Protein AF-A0A7R9VYC5-F1 (afdb_monomer_lite)

Foldseek 3Di:
DVVVLVVVVVVVVVVPDPPDPDDDPDDDDDDDDDPDPPVVVVVVVVVVVVVVVVVVVVVVVVVVVSVVVVVVVVVVVVVVVLVCCVPPPDPVVCVVVVSDDPDWDWDWDQDDPNHTDIDTHHPPPDDDDDD

pLDDT: mean 74.98, std 22.16, range [32.5, 98.0]

Radius of gyration: 31.95 Å; chains: 1; bounding box: 66×38×83 Å

Organism: NCBI:txid1486919

Sequence (131 aa):
YVDTVVEAMAARSSSSSPAAAEEVEDGSSGEAGGAGGGDAARRSRTRSRSAKRAVVKDLRASFKQVWTKALDLELAEEWKESEDRLCNWSRKRLESEGVALFGLLAARDGSLYRDEVLRMYVPGQGTLLPY

Structure (mmCIF, N/CA/C/O backbone):
data_AF-A0A7R9VYC5-F1
#
_entry.id   AF-A0A7R9VYC5-F1
#
loop_
_atom_site.group_PDB
_atom_site.id
_atom_site.type_symbol
_atom_site.label_atom_id
_atom_site.label_alt_id
_atom_site.label_comp_id
_atom_site.label_asym_id
_atom_site.label_entity_id
_atom_site.label_seq_id
_atom_site.pdbx_PDB_ins_code
_atom_site.Cartn_x
_atom_site.Cartn_y
_atom_site.Cartn_z
_atom_site.occupancy
_atom_site.B_iso_or_equiv
_atom_site.auth_seq_id
_atom_site.auth_comp_id
_atom_site.auth_asym_id
_atom_site.auth_atom_id
_atom_site.pdbx_PDB_model_num
ATOM 1 N N . TYR A 1 1 ? 7.360 16.082 -11.122 1.00 49.09 1 TYR A N 1
ATOM 2 C CA . TYR A 1 1 ? 7.572 14.620 -11.040 1.00 49.09 1 TYR A CA 1
ATOM 3 C C . TYR A 1 1 ? 7.412 13.957 -12.405 1.00 49.09 1 TYR A C 1
ATOM 5 O O . TYR A 1 1 ? 8.347 13.323 -12.878 1.00 49.09 1 TYR A O 1
ATOM 13 N N . VAL A 1 2 ? 6.290 14.177 -13.103 1.00 54.03 2 VAL A N 1
ATOM 14 C CA . VAL A 1 2 ? 6.152 13.773 -14.517 1.00 54.03 2 VAL A CA 1
ATOM 15 C C . VAL A 1 2 ? 7.231 14.437 -15.385 1.00 54.03 2 VAL A C 1
ATOM 17 O O . VAL A 1 2 ? 7.894 13.751 -16.155 1.00 54.03 2 VAL A O 1
ATOM 20 N N . ASP A 1 3 ? 7.513 15.724 -15.159 1.00 51.88 3 ASP A N 1
ATOM 21 C CA . ASP A 1 3 ? 8.524 16.473 -15.924 1.00 51.88 3 ASP A CA 1
ATOM 22 C C . ASP A 1 3 ? 9.944 15.907 -15.793 1.00 51.88 3 ASP A C 1
ATOM 24 O O . ASP A 1 3 ? 10.653 15.812 -16.786 1.00 51.88 3 ASP A O 1
ATOM 28 N N . THR A 1 4 ? 10.339 15.425 -14.609 1.00 64.81 4 THR A N 1
ATOM 29 C CA . THR A 1 4 ? 11.673 14.841 -14.379 1.00 64.81 4 THR A CA 1
ATOM 30 C C . THR A 1 4 ? 11.831 13.472 -15.040 1.00 64.81 4 THR A C 1
ATOM 32 O O . THR A 1 4 ? 12.910 13.116 -15.513 1.00 64.81 4 THR A O 1
ATOM 35 N N . VAL A 1 5 ? 10.749 12.691 -15.109 1.00 58.06 5 VAL A N 1
ATOM 36 C CA . VAL A 1 5 ? 10.740 11.399 -15.812 1.00 58.06 5 VAL A CA 1
ATOM 37 C C . VAL A 1 5 ? 10.733 11.619 -17.327 1.00 58.06 5 VAL A C 1
ATOM 39 O O . VAL A 1 5 ? 11.448 10.922 -18.047 1.00 58.06 5 VAL A O 1
ATOM 42 N N . VAL A 1 6 ? 9.995 12.622 -17.809 1.00 64.00 6 VAL A N 1
ATOM 43 C CA . VAL A 1 6 ? 9.969 13.029 -19.221 1.00 64.00 6 VAL A CA 1
ATOM 44 C C . VAL A 1 6 ? 11.320 13.610 -19.659 1.00 64.00 6 VAL A C 1
ATOM 46 O O . VAL A 1 6 ? 11.808 13.246 -20.728 1.00 64.00 6 VAL A O 1
ATOM 49 N N . GLU A 1 7 ? 11.994 14.409 -18.827 1.00 62.16 7 GLU A N 1
ATOM 50 C CA . GLU A 1 7 ? 13.369 14.876 -19.074 1.00 62.16 7 GLU A CA 1
ATOM 51 C C . GLU A 1 7 ? 14.365 13.714 -19.150 1.00 62.16 7 GLU A C 1
ATOM 53 O O . GLU A 1 7 ? 15.171 13.643 -20.081 1.00 62.16 7 GLU A O 1
ATOM 58 N N . ALA A 1 8 ? 14.281 12.748 -18.231 1.00 62.06 8 ALA A N 1
ATOM 59 C CA . ALA A 1 8 ? 15.127 11.555 -18.268 1.00 62.06 8 ALA A CA 1
ATOM 60 C C . ALA A 1 8 ? 14.858 10.679 -19.512 1.00 62.06 8 ALA A C 1
ATOM 62 O O . ALA A 1 8 ? 15.776 10.044 -20.043 1.00 62.06 8 ALA A O 1
ATOM 63 N N . MET A 1 9 ? 13.618 10.659 -20.017 1.00 59.25 9 MET A N 1
ATOM 64 C CA . MET A 1 9 ? 13.260 10.011 -21.286 1.00 59.25 9 MET A CA 1
ATOM 65 C C . MET A 1 9 ? 13.797 10.762 -22.508 1.00 59.25 9 MET A C 1
ATOM 67 O O . MET A 1 9 ? 14.295 10.126 -23.443 1.00 59.25 9 MET A O 1
ATOM 71 N N . ALA A 1 10 ? 13.731 12.095 -22.500 1.00 60.53 10 ALA A N 1
ATOM 72 C CA . ALA A 1 10 ? 14.263 12.939 -23.563 1.00 60.53 10 ALA A CA 1
ATOM 73 C C . ALA A 1 10 ? 15.794 12.811 -23.661 1.00 60.53 10 ALA A C 1
ATOM 75 O O . ALA A 1 10 ? 16.324 12.635 -24.758 1.00 60.53 10 ALA A O 1
ATOM 76 N N . ALA A 1 11 ? 16.493 12.770 -22.521 1.00 60.72 11 ALA A N 1
ATOM 77 C CA . ALA A 1 11 ? 17.945 12.589 -22.446 1.00 60.72 11 ALA A CA 1
ATOM 78 C C . ALA A 1 11 ? 18.427 11.193 -22.909 1.00 60.72 11 ALA A C 1
ATOM 80 O O . ALA A 1 11 ? 19.514 11.049 -23.477 1.00 60.72 11 ALA A O 1
ATOM 81 N N . ARG A 1 12 ? 17.625 10.136 -22.709 1.00 59.16 12 ARG A N 1
ATOM 82 C CA . ARG A 1 12 ? 17.934 8.784 -23.230 1.00 59.16 12 ARG A CA 1
ATOM 83 C C . ARG A 1 12 ? 17.575 8.612 -24.707 1.00 59.16 12 ARG A C 1
ATOM 85 O O . ARG A 1 12 ? 18.223 7.829 -25.395 1.00 59.16 12 ARG A O 1
ATOM 92 N N . SER A 1 13 ? 16.583 9.347 -25.211 1.00 55.84 13 SER A N 1
ATOM 93 C CA . SER A 1 13 ? 16.274 9.364 -26.648 1.00 55.84 13 SER A CA 1
ATOM 94 C C . SER A 1 13 ? 17.317 10.144 -27.451 1.00 55.84 13 SER A C 1
ATOM 96 O O . SER A 1 13 ? 17.705 9.689 -28.523 1.00 55.84 13 SER A O 1
ATOM 98 N N . SER A 1 14 ? 17.838 11.259 -26.924 1.00 54.03 14 SER A N 1
ATOM 99 C CA . SER A 1 14 ? 18.874 12.064 -27.594 1.00 54.03 14 SER A CA 1
ATOM 100 C C . SER A 1 14 ? 20.239 11.369 -27.677 1.00 54.03 14 SER A C 1
ATOM 102 O O . SER A 1 14 ? 20.988 11.605 -28.620 1.00 54.03 14 SER A O 1
ATOM 104 N N . SER A 1 15 ? 20.541 10.459 -26.747 1.00 50.53 15 SER A N 1
ATOM 105 C CA . SER A 1 15 ? 21.763 9.635 -26.752 1.00 50.53 15 SER A CA 1
ATOM 106 C C . SER A 1 15 ? 21.662 8.362 -27.605 1.00 50.53 15 SER A C 1
ATOM 108 O O . SER A 1 15 ? 22.663 7.672 -27.780 1.00 50.53 15 SER A O 1
ATOM 110 N N . SER A 1 16 ? 20.488 8.058 -28.176 1.00 52.06 16 SER A N 1
ATOM 111 C CA . SER A 1 16 ? 20.284 6.918 -29.090 1.00 52.06 16 SER A CA 1
ATOM 112 C C . SER A 1 16 ? 19.843 7.336 -30.497 1.00 52.06 16 SER A C 1
ATOM 114 O O . SER A 1 16 ? 19.157 6.591 -31.196 1.00 52.06 16 SER A O 1
ATOM 116 N N . SER A 1 17 ? 20.243 8.530 -30.939 1.00 41.25 17 SER A N 1
ATOM 117 C CA . SER A 1 17 ? 20.029 8.952 -32.323 1.00 41.25 17 SER A CA 1
ATOM 118 C C . SER A 1 17 ? 21.039 8.243 -33.247 1.00 41.25 17 SER A C 1
ATOM 120 O O . SER A 1 17 ? 22.243 8.424 -33.063 1.00 41.25 17 SER A O 1
ATOM 122 N N . PRO A 1 18 ? 20.614 7.442 -34.246 1.00 41.69 18 PRO A N 1
ATOM 123 C CA . PRO A 1 18 ? 21.507 6.768 -35.190 1.00 41.69 18 PRO A CA 1
ATOM 124 C C . PRO A 1 18 ? 21.934 7.735 -36.309 1.00 41.69 18 PRO A C 1
ATOM 126 O O . PRO A 1 18 ? 21.763 7.449 -37.492 1.00 41.69 18 PRO A O 1
ATOM 129 N N . ALA A 1 19 ? 22.440 8.910 -35.940 1.00 40.47 19 ALA A N 1
ATOM 130 C CA . ALA A 1 19 ? 22.838 9.971 -36.860 1.00 40.47 19 ALA A CA 1
ATOM 131 C C . ALA A 1 19 ? 24.360 10.160 -36.830 1.00 40.47 19 ALA A C 1
ATOM 133 O O . ALA A 1 19 ? 24.855 11.158 -36.326 1.00 40.47 19 ALA A O 1
ATOM 134 N N . ALA A 1 20 ? 25.080 9.155 -37.330 1.00 39.12 20 ALA A N 1
ATOM 135 C CA . ALA A 1 20 ? 26.451 9.255 -37.842 1.00 39.12 20 ALA A CA 1
ATOM 136 C C . ALA A 1 20 ? 26.822 7.925 -38.523 1.00 39.12 20 ALA A C 1
ATOM 138 O O . ALA A 1 20 ? 27.731 7.216 -38.103 1.00 39.12 20 ALA A O 1
ATOM 139 N N . ALA A 1 21 ? 26.060 7.531 -39.544 1.00 41.12 21 ALA A N 1
ATOM 140 C CA . ALA A 1 21 ? 26.621 6.661 -40.567 1.00 41.12 21 ALA A CA 1
ATOM 141 C C . ALA A 1 21 ? 27.342 7.598 -41.537 1.00 41.12 21 ALA A C 1
ATOM 143 O O . ALA A 1 21 ? 26.710 8.143 -42.438 1.00 41.12 21 ALA A O 1
ATOM 144 N N . GLU A 1 22 ? 28.621 7.875 -41.273 1.00 37.62 22 GLU A N 1
ATOM 145 C CA . GLU A 1 22 ? 29.480 8.452 -42.303 1.00 37.62 22 GLU A CA 1
ATOM 146 C C . GLU A 1 22 ? 29.477 7.516 -43.513 1.00 37.62 22 GLU A C 1
ATOM 148 O O . GLU A 1 22 ? 29.630 6.296 -43.388 1.00 37.62 22 GLU A O 1
ATOM 153 N N . GLU A 1 23 ? 29.236 8.107 -44.677 1.00 41.94 23 GLU A N 1
ATOM 154 C CA . GLU A 1 23 ? 29.329 7.451 -45.967 1.00 41.94 23 GLU A CA 1
ATOM 155 C C . GLU A 1 23 ? 30.785 7.042 -46.200 1.00 41.94 23 GLU A C 1
ATOM 157 O O . GLU A 1 23 ? 31.665 7.877 -46.395 1.00 41.94 23 GLU A O 1
ATOM 162 N N . VAL A 1 24 ? 31.048 5.738 -46.162 1.00 39.47 24 VAL A N 1
ATOM 163 C CA . VAL A 1 24 ? 32.299 5.182 -46.674 1.00 39.47 24 VAL A CA 1
ATOM 164 C C . VAL A 1 24 ? 32.134 5.071 -48.186 1.00 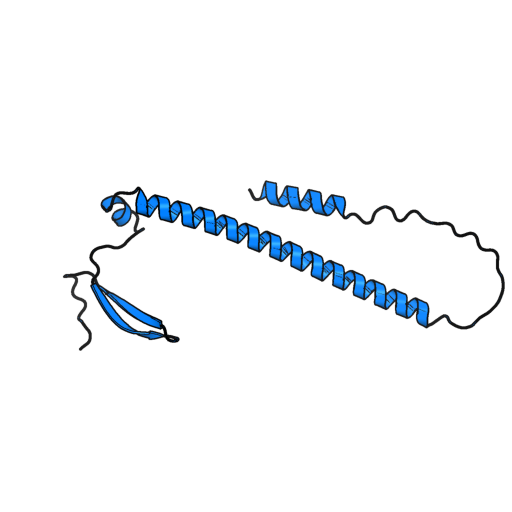39.47 24 VAL A C 1
ATOM 166 O O . VAL A 1 24 ? 31.496 4.137 -48.676 1.00 39.47 24 VAL A O 1
ATOM 169 N N . GLU A 1 25 ? 32.674 6.043 -48.923 1.00 41.41 25 GLU A N 1
ATOM 170 C CA . GLU A 1 25 ? 32.928 5.889 -50.355 1.00 41.41 25 GLU A CA 1
ATOM 171 C C . GLU A 1 25 ? 33.997 4.805 -50.549 1.00 41.41 25 GLU A C 1
ATOM 173 O O . GLU A 1 25 ? 35.190 5.037 -50.357 1.00 41.41 25 GLU A O 1
ATOM 178 N N . ASP A 1 26 ? 33.563 3.596 -50.907 1.00 35.62 26 ASP A N 1
ATOM 179 C CA . ASP A 1 26 ? 34.454 2.521 -51.338 1.00 35.62 26 ASP A CA 1
ATOM 180 C C . ASP A 1 26 ? 34.597 2.581 -52.863 1.00 35.62 26 ASP A C 1
ATOM 182 O O . ASP A 1 26 ? 33.748 2.111 -53.627 1.00 35.62 26 ASP A O 1
ATOM 186 N N . GLY A 1 27 ? 35.666 3.238 -53.310 1.00 43.88 27 GLY A N 1
ATOM 187 C CA . GLY A 1 27 ? 36.099 3.206 -54.697 1.00 43.88 27 GLY A CA 1
ATOM 188 C C . GLY A 1 27 ? 36.628 1.818 -55.045 1.00 43.88 27 GLY A C 1
ATOM 189 O O . GLY A 1 27 ? 37.729 1.453 -54.643 1.00 43.88 27 GLY A O 1
ATOM 190 N N . SER A 1 28 ? 35.878 1.061 -55.846 1.00 34.91 28 SER A N 1
ATOM 191 C CA . SER A 1 28 ? 36.354 -0.203 -56.406 1.00 34.91 28 SER A CA 1
ATOM 192 C C . SER A 1 28 ? 36.098 -0.267 -57.910 1.00 34.91 28 SER A C 1
ATOM 194 O O . SER A 1 28 ? 34.986 -0.502 -58.384 1.00 34.91 28 SER A O 1
ATOM 196 N N . SER A 1 29 ? 37.169 -0.042 -58.668 1.00 40.88 29 SER A N 1
ATOM 197 C CA . SER A 1 29 ? 37.334 -0.533 -60.029 1.00 40.88 29 SER A CA 1
ATOM 198 C C . SER A 1 29 ? 37.564 -2.048 -59.980 1.00 40.88 29 SER A C 1
ATOM 200 O O . SER A 1 29 ? 38.537 -2.523 -59.399 1.00 40.88 29 SER A O 1
ATOM 202 N N . GLY A 1 30 ? 36.673 -2.822 -60.599 1.00 32.50 30 GLY A N 1
ATOM 203 C CA . GLY A 1 30 ? 36.808 -4.276 -60.654 1.00 32.50 30 GLY A CA 1
ATOM 204 C C . GLY A 1 30 ? 35.689 -4.931 -61.451 1.00 32.50 30 GLY A C 1
ATOM 205 O O . GLY A 1 30 ? 34.588 -5.142 -60.953 1.00 32.50 30 GLY A O 1
ATOM 206 N N . GLU A 1 31 ? 35.982 -5.220 -62.712 1.00 35.66 31 GLU A N 1
ATOM 207 C CA . GLU A 1 31 ? 35.114 -5.905 -63.664 1.00 35.66 31 GLU A CA 1
ATOM 208 C C . GLU A 1 31 ? 34.941 -7.405 -63.339 1.00 35.66 31 GLU A C 1
ATOM 210 O O . GLU A 1 31 ? 35.835 -8.047 -62.792 1.00 35.66 31 GLU A O 1
ATOM 215 N N . ALA A 1 32 ? 33.815 -7.949 -63.817 1.00 36.06 32 ALA A N 1
ATOM 216 C CA . ALA A 1 32 ? 33.503 -9.359 -64.093 1.00 36.06 32 ALA A CA 1
ATOM 217 C C . ALA A 1 32 ? 33.054 -10.305 -62.947 1.00 36.06 32 ALA A C 1
ATOM 219 O O . ALA A 1 32 ? 33.840 -10.927 -62.245 1.00 36.06 32 ALA A O 1
ATOM 220 N N . GLY A 1 33 ? 31.740 -10.577 -62.954 1.00 39.50 33 GLY A N 1
ATOM 221 C CA . GLY A 1 33 ? 31.230 -11.935 -63.204 1.00 39.50 33 GLY A CA 1
ATOM 222 C C . GLY A 1 33 ? 31.032 -12.870 -62.006 1.00 39.50 33 GLY A C 1
ATOM 223 O O . GLY A 1 33 ? 31.957 -13.533 -61.556 1.00 39.50 33 GLY A O 1
ATOM 224 N N . GLY A 1 34 ? 29.776 -13.064 -61.587 1.00 33.62 34 GLY A N 1
ATOM 225 C CA . GLY A 1 34 ? 29.415 -14.186 -60.714 1.00 33.62 34 GLY A CA 1
ATOM 226 C C . GLY A 1 34 ? 27.978 -14.128 -60.204 1.00 33.62 34 GLY A C 1
ATOM 227 O O . GLY A 1 34 ? 27.657 -13.376 -59.289 1.00 33.62 34 GLY A O 1
ATOM 228 N N . ALA A 1 35 ? 27.098 -14.929 -60.800 1.00 48.09 35 ALA A N 1
ATOM 229 C CA . ALA A 1 35 ? 25.696 -15.062 -60.425 1.00 48.09 35 ALA A CA 1
ATOM 230 C C . ALA A 1 35 ? 25.519 -15.461 -58.942 1.00 48.09 35 ALA A C 1
ATOM 232 O O . ALA A 1 35 ? 25.882 -16.560 -58.535 1.00 48.09 35 ALA A O 1
ATOM 233 N N . GLY A 1 36 ? 24.913 -14.575 -58.143 1.00 45.19 36 GLY A N 1
ATOM 234 C CA . GLY A 1 36 ? 24.615 -14.827 -56.725 1.00 45.19 36 GLY A CA 1
ATOM 235 C C . GLY A 1 36 ? 23.741 -13.758 -56.053 1.00 45.19 36 GLY A C 1
ATOM 236 O O . GLY A 1 36 ? 23.859 -13.520 -54.857 1.00 45.19 36 GLY A O 1
ATOM 237 N N . GLY A 1 37 ? 22.872 -13.064 -56.800 1.00 45.78 37 GLY A N 1
ATOM 238 C CA . GLY A 1 37 ? 22.182 -11.846 -56.328 1.00 45.78 37 GLY A CA 1
ATOM 239 C C . GLY A 1 37 ? 20.965 -12.039 -55.405 1.00 45.78 37 GLY A C 1
ATOM 240 O O . GLY A 1 37 ? 20.390 -11.059 -54.934 1.00 45.78 37 GLY A O 1
ATOM 241 N N . GLY A 1 38 ? 20.533 -13.274 -55.132 1.00 50.28 38 GLY A N 1
ATOM 242 C CA . GLY A 1 38 ? 19.284 -13.535 -54.397 1.00 50.28 38 GLY A CA 1
ATOM 243 C C . GLY A 1 38 ? 19.408 -13.553 -52.868 1.00 50.28 38 GLY A C 1
ATOM 244 O O . GLY A 1 38 ? 18.446 -13.225 -52.165 1.00 50.28 38 GLY A O 1
ATOM 245 N N . ASP A 1 39 ? 20.575 -13.925 -52.335 1.00 53.19 39 ASP A N 1
ATOM 246 C CA . ASP A 1 39 ? 20.719 -14.256 -50.910 1.00 53.19 39 ASP A CA 1
ATOM 247 C C . ASP A 1 39 ? 21.136 -13.042 -50.057 1.00 53.19 39 ASP A C 1
ATOM 249 O O . ASP A 1 39 ?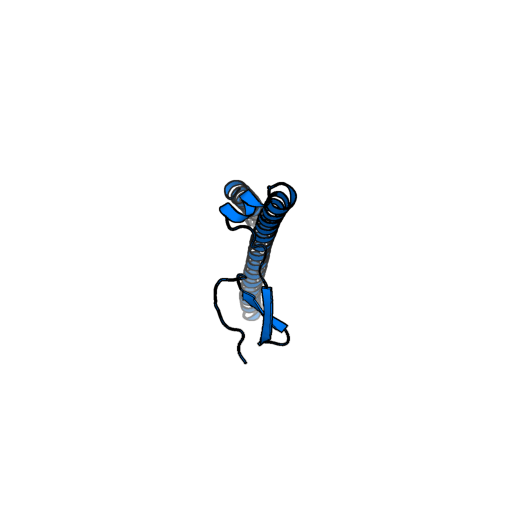 20.633 -12.848 -48.952 1.00 53.19 39 ASP A O 1
ATOM 253 N N . ALA A 1 40 ? 21.948 -12.126 -50.595 1.00 56.06 40 ALA A N 1
ATOM 254 C CA . ALA A 1 40 ? 22.347 -10.898 -49.897 1.00 56.06 40 ALA A CA 1
ATOM 255 C C . ALA A 1 40 ? 21.156 -9.949 -49.640 1.00 56.06 40 ALA A C 1
ATOM 257 O O . ALA A 1 40 ? 20.972 -9.450 -48.526 1.00 56.06 40 ALA A O 1
ATOM 258 N N . ALA A 1 41 ? 20.274 -9.772 -50.632 1.00 56.53 41 ALA A N 1
ATOM 259 C CA . ALA A 1 41 ? 19.073 -8.945 -50.504 1.00 56.53 41 ALA A CA 1
ATOM 260 C C . ALA A 1 41 ? 18.014 -9.568 -49.567 1.00 56.53 41 ALA A C 1
ATOM 262 O O . ALA A 1 41 ? 17.330 -8.843 -48.833 1.00 56.53 41 ALA A O 1
ATOM 263 N N . ARG A 1 42 ? 17.891 -10.907 -49.540 1.00 55.41 42 ARG A N 1
ATOM 264 C CA . ARG A 1 42 ? 17.038 -11.636 -48.578 1.00 55.41 42 ARG A CA 1
ATOM 265 C C . ARG A 1 42 ? 17.602 -11.585 -47.156 1.00 55.41 42 ARG A C 1
ATOM 267 O O . ARG A 1 42 ? 16.841 -11.331 -46.219 1.00 55.41 42 ARG A O 1
ATOM 274 N N . ARG A 1 43 ? 18.916 -11.745 -46.974 1.00 57.28 43 ARG A N 1
ATOM 275 C CA . ARG A 1 43 ? 19.593 -11.610 -45.670 1.00 57.28 43 ARG A CA 1
ATOM 276 C C . ARG A 1 43 ? 19.503 -10.182 -45.128 1.00 57.28 43 ARG A C 1
ATOM 278 O O . ARG A 1 43 ? 19.211 -10.018 -43.947 1.00 57.28 43 ARG A O 1
ATOM 285 N N . SER A 1 44 ? 19.639 -9.163 -45.978 1.00 58.91 44 SER A N 1
ATOM 286 C CA . SER A 1 44 ? 19.488 -7.745 -45.608 1.00 58.91 44 SER A CA 1
ATOM 287 C C . SER A 1 44 ? 18.052 -7.390 -45.171 1.00 58.91 44 SER A C 1
ATOM 289 O O . SER A 1 44 ? 17.838 -6.807 -44.101 1.00 58.91 44 SER A O 1
ATOM 291 N N . ARG A 1 45 ? 17.024 -7.850 -45.905 1.00 60.03 45 ARG A N 1
ATOM 292 C CA . ARG A 1 45 ? 15.608 -7.693 -45.500 1.00 60.03 45 ARG A CA 1
ATOM 293 C C . ARG A 1 45 ? 15.245 -8.456 -44.223 1.00 60.03 45 ARG A C 1
ATOM 295 O O . ARG A 1 45 ? 14.390 -8.009 -43.460 1.00 60.03 45 ARG A O 1
ATOM 302 N N . THR A 1 46 ? 15.880 -9.597 -43.970 1.00 61.09 46 THR A N 1
ATOM 303 C CA . THR A 1 46 ? 15.634 -10.390 -42.756 1.00 61.09 46 THR A CA 1
ATOM 304 C C . THR A 1 46 ? 16.343 -9.778 -41.545 1.00 61.09 46 THR A C 1
ATOM 306 O O . THR A 1 46 ? 15.722 -9.622 -40.498 1.00 61.09 46 THR A O 1
ATOM 309 N N . ARG A 1 47 ? 17.594 -9.320 -41.696 1.00 60.88 47 ARG A N 1
ATOM 310 C CA . ARG A 1 47 ? 18.360 -8.633 -40.640 1.00 60.88 47 ARG A CA 1
ATOM 311 C C . ARG A 1 47 ? 17.725 -7.308 -40.217 1.00 60.88 47 ARG A C 1
ATOM 313 O O . ARG A 1 47 ? 17.604 -7.062 -39.023 1.00 60.88 47 ARG A O 1
ATOM 320 N N . SER A 1 48 ? 17.230 -6.506 -41.159 1.00 64.94 48 SER A N 1
ATOM 321 C CA . SER A 1 48 ? 16.518 -5.251 -40.851 1.00 64.94 48 SER A CA 1
ATOM 322 C C . SER A 1 48 ? 15.184 -5.474 -40.123 1.00 64.94 48 SER A C 1
ATOM 324 O O . SER A 1 48 ? 14.837 -4.714 -39.221 1.00 64.94 48 SER A O 1
ATOM 326 N N . ARG A 1 49 ? 14.441 -6.543 -40.443 1.00 66.88 49 ARG A N 1
ATOM 327 C CA . ARG A 1 49 ? 13.231 -6.934 -39.694 1.00 66.88 49 ARG A CA 1
ATOM 328 C C . ARG A 1 49 ? 13.557 -7.434 -38.286 1.00 66.88 49 ARG A C 1
ATOM 330 O O . ARG A 1 49 ? 12.834 -7.103 -37.348 1.00 66.88 49 ARG A O 1
ATOM 337 N N . SER A 1 50 ? 14.636 -8.196 -38.127 1.00 71.44 50 SER A N 1
ATOM 338 C CA . SER A 1 50 ? 15.117 -8.658 -36.820 1.00 71.44 50 SER A CA 1
ATOM 339 C C . SER A 1 50 ? 15.607 -7.502 -35.945 1.00 71.44 50 SER A C 1
ATOM 341 O O . SER A 1 50 ? 15.248 -7.453 -34.773 1.00 71.44 50 SER A O 1
ATOM 343 N N . ALA A 1 51 ? 16.328 -6.535 -36.521 1.00 75.69 51 ALA A N 1
ATOM 344 C CA . ALA A 1 51 ? 16.763 -5.322 -35.831 1.00 75.69 51 ALA A CA 1
ATOM 345 C C . ALA A 1 51 ? 15.567 -4.478 -35.359 1.00 75.69 51 ALA A C 1
ATOM 347 O O . ALA A 1 51 ? 15.495 -4.117 -34.190 1.00 75.69 51 ALA A O 1
ATOM 348 N N . LYS A 1 52 ? 14.556 -4.260 -36.214 1.00 80.00 52 LYS A N 1
ATOM 349 C CA . LYS A 1 52 ? 13.312 -3.571 -35.817 1.00 80.00 52 LYS A CA 1
ATOM 350 C C . LYS A 1 52 ? 12.583 -4.291 -34.678 1.00 80.00 52 LYS A C 1
ATOM 352 O O . LYS A 1 52 ? 12.083 -3.648 -33.763 1.00 80.00 52 LYS A O 1
ATOM 357 N N . ARG A 1 53 ? 12.536 -5.628 -34.703 1.00 85.50 53 ARG A N 1
ATOM 358 C CA . ARG A 1 53 ? 11.946 -6.427 -33.614 1.00 85.50 53 ARG A CA 1
ATOM 359 C C . ARG A 1 53 ? 12.747 -6.339 -32.315 1.00 85.50 53 ARG A C 1
ATOM 361 O O . ARG A 1 53 ? 12.127 -6.354 -31.258 1.00 85.50 53 ARG A O 1
ATOM 368 N N . ALA A 1 54 ? 14.076 -6.265 -32.386 1.00 87.38 54 ALA A N 1
ATOM 369 C CA . ALA A 1 54 ? 14.928 -6.062 -31.217 1.00 87.38 54 ALA A CA 1
ATOM 370 C C . ALA A 1 54 ? 14.655 -4.690 -30.584 1.00 87.38 54 ALA A C 1
ATOM 372 O O . ALA A 1 54 ? 14.252 -4.638 -29.430 1.00 87.38 54 ALA A O 1
ATOM 373 N N . VAL A 1 55 ? 14.674 -3.617 -31.381 1.00 90.06 55 VAL A N 1
ATOM 374 C CA . VAL A 1 55 ? 14.370 -2.254 -30.907 1.00 90.06 55 VAL A CA 1
ATOM 375 C C . VAL A 1 55 ? 12.977 -2.160 -30.274 1.00 90.06 55 VAL A C 1
ATOM 377 O O . VAL A 1 55 ? 12.821 -1.567 -29.213 1.00 90.06 55 VAL A O 1
ATOM 380 N N . VAL A 1 56 ? 11.953 -2.785 -30.868 1.00 90.31 56 VAL A N 1
ATOM 381 C CA . VAL A 1 56 ? 10.595 -2.800 -30.285 1.00 90.31 56 VAL A CA 1
ATOM 382 C C . VAL A 1 56 ? 10.549 -3.565 -28.957 1.00 90.31 56 VAL A C 1
ATO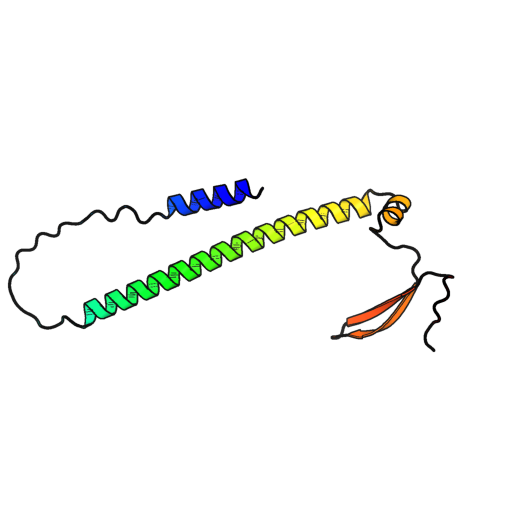M 384 O O . VAL A 1 56 ? 9.831 -3.159 -28.043 1.00 90.31 56 VAL A O 1
ATOM 387 N N . LYS A 1 57 ? 11.298 -4.667 -28.824 1.00 93.25 57 LYS A N 1
ATOM 388 C CA . LYS A 1 57 ? 11.404 -5.396 -27.551 1.00 93.25 57 LYS A CA 1
ATOM 389 C C . LYS A 1 57 ? 12.104 -4.553 -26.491 1.00 93.25 57 LYS A C 1
ATOM 391 O O . LYS A 1 57 ? 11.607 -4.497 -25.369 1.00 93.25 57 LYS A O 1
ATOM 396 N N . ASP A 1 58 ? 13.184 -3.879 -26.860 1.00 93.94 58 ASP A N 1
ATOM 397 C CA . ASP A 1 58 ? 13.962 -3.039 -25.953 1.00 93.94 58 ASP A CA 1
ATOM 398 C C . ASP A 1 58 ? 13.146 -1.827 -25.494 1.00 93.94 58 ASP A C 1
ATOM 400 O O . ASP A 1 58 ? 13.099 -1.528 -24.302 1.00 93.94 58 ASP A O 1
ATOM 404 N N . LEU A 1 59 ? 12.405 -1.192 -26.407 1.00 94.56 59 LEU A N 1
ATOM 405 C CA . LEU A 1 59 ? 11.495 -0.093 -26.086 1.00 94.56 59 LEU A CA 1
ATOM 406 C C . LEU A 1 59 ? 10.339 -0.550 -25.190 1.00 94.56 59 LEU A C 1
ATOM 408 O O . LEU A 1 59 ? 9.965 0.140 -24.247 1.00 94.56 59 LEU A O 1
ATOM 412 N N . ARG A 1 60 ? 9.783 -1.740 -25.432 1.00 94.38 60 ARG A N 1
ATOM 413 C CA . ARG A 1 60 ? 8.761 -2.308 -24.546 1.00 94.38 60 ARG A CA 1
ATOM 414 C C . ARG A 1 60 ? 9.325 -2.611 -23.158 1.00 94.38 60 ARG A C 1
ATOM 416 O O . ARG A 1 60 ? 8.634 -2.395 -22.163 1.00 94.38 60 ARG A O 1
ATOM 423 N N . ALA A 1 61 ? 10.547 -3.134 -23.083 1.00 94.31 61 ALA A N 1
ATOM 424 C CA . ALA A 1 61 ? 11.207 -3.435 -21.820 1.00 94.31 61 ALA A CA 1
ATOM 425 C C . ALA A 1 61 ? 11.503 -2.154 -21.030 1.00 94.31 61 ALA A C 1
ATOM 427 O O . ALA A 1 61 ? 11.210 -2.103 -19.837 1.00 94.31 61 ALA A O 1
ATOM 428 N N . SER A 1 62 ? 12.003 -1.109 -21.694 1.00 94.50 62 SER A N 1
ATOM 429 C CA . SER A 1 62 ? 12.265 0.183 -21.060 1.00 94.50 62 SER A CA 1
ATOM 430 C C . SER A 1 62 ? 10.974 0.866 -20.611 1.00 94.50 62 SER A C 1
ATOM 432 O O . SER A 1 62 ? 10.910 1.328 -19.476 1.00 94.50 62 SER A O 1
ATOM 434 N N . PHE A 1 63 ? 9.922 0.842 -21.436 1.00 94.88 63 PHE A N 1
ATOM 435 C CA . PHE A 1 63 ? 8.596 1.337 -21.066 1.00 94.88 63 PHE A CA 1
ATOM 436 C C . PHE A 1 63 ? 8.081 0.630 -19.812 1.00 94.88 63 PHE A C 1
ATOM 438 O O . PHE A 1 63 ? 7.737 1.285 -18.832 1.00 94.88 63 PHE A O 1
ATOM 445 N N . LYS A 1 64 ? 8.098 -0.711 -19.802 1.00 97.44 64 LYS A N 1
ATOM 446 C CA . LYS A 1 64 ? 7.687 -1.493 -18.631 1.00 97.44 64 LYS A CA 1
ATOM 447 C C . LYS A 1 64 ? 8.501 -1.102 -17.400 1.00 97.44 64 LYS A C 1
ATOM 449 O O . LYS A 1 64 ? 7.922 -0.858 -16.353 1.00 97.44 64 LYS A O 1
ATOM 454 N N . GLN A 1 65 ? 9.824 -1.021 -17.527 1.00 96.12 65 GLN A N 1
ATOM 455 C CA . GLN A 1 65 ? 10.702 -0.697 -16.408 1.00 96.12 65 GLN A CA 1
ATOM 456 C C . GLN A 1 65 ? 10.393 0.677 -15.809 1.00 96.12 65 GLN A C 1
ATOM 458 O O . GLN A 1 65 ? 10.417 0.815 -14.590 1.00 96.12 65 GLN A O 1
ATOM 463 N N . VAL A 1 66 ? 10.117 1.682 -16.642 1.00 96.19 66 VAL A N 1
ATOM 464 C CA . VAL A 1 66 ? 9.770 3.015 -16.142 1.00 96.19 66 VAL A CA 1
ATOM 465 C C . VAL A 1 66 ? 8.471 2.969 -15.354 1.00 96.19 66 VAL A C 1
ATOM 467 O O . VAL A 1 66 ? 8.447 3.435 -14.222 1.00 96.19 66 VAL A O 1
ATOM 470 N N . TRP A 1 67 ? 7.411 2.400 -15.923 1.00 96.94 67 TRP A N 1
ATOM 471 C CA . TRP A 1 67 ? 6.109 2.410 -15.260 1.00 96.94 67 TRP A CA 1
ATOM 472 C C . TRP A 1 67 ? 6.075 1.527 -14.024 1.00 96.94 67 TRP A C 1
ATOM 474 O O . TRP A 1 67 ? 5.463 1.909 -13.039 1.00 96.94 67 TRP A O 1
ATOM 484 N N . THR A 1 68 ? 6.786 0.397 -14.026 1.00 97.56 68 THR A N 1
ATOM 485 C CA . THR A 1 68 ? 6.966 -0.390 -12.802 1.00 97.56 68 THR A CA 1
ATOM 486 C C . THR A 1 68 ? 7.649 0.446 -11.723 1.00 97.56 68 THR A C 1
ATOM 488 O O . THR A 1 68 ? 7.124 0.528 -10.627 1.00 97.56 68 THR A O 1
ATOM 491 N N . LYS A 1 69 ? 8.737 1.159 -12.046 1.00 96.88 69 LYS A N 1
ATOM 492 C CA . LYS A 1 69 ? 9.399 2.038 -11.070 1.00 96.88 69 LYS A CA 1
ATOM 493 C C . LYS A 1 69 ? 8.510 3.182 -10.585 1.00 96.88 69 LYS A C 1
ATOM 495 O O . LYS A 1 69 ? 8.596 3.541 -9.421 1.00 96.88 69 LYS A O 1
ATOM 500 N N . ALA A 1 70 ? 7.706 3.773 -11.467 1.00 96.62 70 ALA A N 1
ATOM 501 C CA . ALA A 1 70 ? 6.773 4.828 -11.085 1.00 96.62 70 ALA A CA 1
ATOM 502 C C . ALA A 1 70 ? 5.725 4.294 -10.098 1.00 96.62 70 ALA A C 1
ATOM 504 O O . ALA A 1 70 ? 5.544 4.882 -9.041 1.00 96.62 70 ALA A O 1
ATOM 505 N N . LEU A 1 71 ? 5.130 3.134 -10.395 1.00 97.50 71 LEU A N 1
ATOM 506 C CA . LEU A 1 71 ? 4.178 2.470 -9.503 1.00 97.50 71 LEU A CA 1
ATOM 507 C C . LEU A 1 71 ? 4.817 2.062 -8.171 1.00 97.50 71 LEU A C 1
ATOM 509 O O . LEU A 1 71 ? 4.192 2.217 -7.130 1.00 97.50 71 LEU A O 1
ATOM 513 N N . ASP A 1 72 ? 6.058 1.570 -8.188 1.00 97.50 72 ASP A N 1
ATOM 514 C CA . ASP A 1 72 ? 6.783 1.216 -6.963 1.00 97.50 72 ASP A CA 1
ATOM 515 C C . ASP A 1 72 ? 6.998 2.450 -6.068 1.00 97.50 72 ASP A C 1
ATOM 517 O O . ASP A 1 72 ? 6.916 2.348 -4.845 1.00 97.50 72 ASP A O 1
ATOM 521 N N . LEU A 1 73 ? 7.270 3.615 -6.668 1.00 97.12 73 LEU A N 1
ATOM 522 C CA . LEU A 1 73 ? 7.449 4.871 -5.939 1.00 97.12 73 LEU A CA 1
ATOM 523 C C . LEU A 1 73 ? 6.123 5.409 -5.394 1.00 97.12 73 LEU A C 1
ATOM 525 O O . LEU A 1 73 ? 6.069 5.736 -4.212 1.00 97.12 73 LEU A O 1
ATOM 529 N N . GLU A 1 74 ? 5.063 5.432 -6.204 1.00 98.00 74 GLU A N 1
ATOM 530 C CA . GLU A 1 74 ? 3.719 5.825 -5.755 1.00 98.00 74 GLU A CA 1
ATOM 531 C C . GLU A 1 74 ? 3.250 4.940 -4.592 1.00 98.00 74 GLU A C 1
ATOM 533 O O . GLU A 1 74 ? 2.830 5.444 -3.553 1.00 98.00 74 GLU A O 1
ATOM 538 N N . LEU A 1 75 ? 3.424 3.620 -4.709 1.00 97.69 75 LEU A N 1
ATOM 539 C CA . LEU A 1 75 ? 3.064 2.677 -3.653 1.00 97.69 75 LEU A CA 1
ATOM 540 C C . LEU A 1 75 ? 3.881 2.901 -2.376 1.00 97.69 75 LEU A C 1
ATOM 542 O O . LEU A 1 75 ? 3.337 2.809 -1.276 1.00 97.69 75 LEU A O 1
ATOM 546 N N . ALA A 1 76 ? 5.178 3.194 -2.495 1.00 97.44 76 ALA A N 1
ATOM 547 C CA . ALA A 1 76 ? 6.025 3.472 -1.338 1.00 97.44 76 ALA A CA 1
ATOM 548 C C . ALA A 1 76 ? 5.609 4.763 -0.611 1.00 97.44 76 ALA A C 1
ATOM 550 O O . ALA A 1 76 ? 5.628 4.807 0.621 1.00 97.44 76 ALA A O 1
ATOM 551 N N . GLU A 1 77 ? 5.224 5.799 -1.356 1.00 97.31 77 GLU A N 1
ATOM 552 C CA . GLU A 1 77 ? 4.723 7.060 -0.804 1.00 97.31 77 GLU A CA 1
ATOM 553 C C . GLU A 1 77 ? 3.369 6.859 -0.112 1.00 97.31 77 GLU A C 1
ATOM 555 O O . GLU A 1 77 ? 3.229 7.204 1.063 1.00 97.31 77 GLU A O 1
ATOM 560 N N . GLU A 1 78 ? 2.409 6.209 -0.778 1.00 96.81 78 GLU A N 1
ATOM 561 C CA . GLU A 1 78 ? 1.091 5.904 -0.207 1.00 96.81 78 GLU A CA 1
ATOM 562 C C . GLU A 1 78 ? 1.184 5.025 1.045 1.00 96.81 78 GLU A C 1
ATOM 564 O O . GLU A 1 78 ? 0.464 5.252 2.027 1.00 96.81 78 GLU A O 1
ATOM 569 N N . TRP A 1 79 ? 2.082 4.033 1.036 1.00 97.00 79 TRP A N 1
ATOM 570 C CA . TRP A 1 79 ? 2.329 3.174 2.190 1.00 97.00 79 TRP A CA 1
ATOM 571 C C . TRP A 1 79 ? 2.844 3.986 3.372 1.00 97.00 79 TRP A C 1
ATOM 573 O O . TRP A 1 79 ? 2.299 3.896 4.472 1.00 97.00 79 TRP A O 1
ATOM 583 N N . LYS A 1 80 ? 3.866 4.812 3.136 1.00 97.44 80 LYS A N 1
ATOM 584 C CA . LYS A 1 80 ? 4.465 5.646 4.173 1.00 97.44 80 LYS A CA 1
ATOM 585 C C . LYS A 1 80 ? 3.448 6.622 4.757 1.00 97.44 80 LYS A C 1
ATOM 587 O O . LYS A 1 80 ? 3.352 6.738 5.973 1.00 97.44 80 LYS A O 1
ATOM 592 N N . GLU A 1 81 ? 2.660 7.285 3.916 1.00 95.81 81 GLU A N 1
ATOM 593 C CA . GLU A 1 81 ? 1.602 8.175 4.392 1.00 95.81 81 GLU A CA 1
ATOM 594 C C . GLU A 1 81 ? 0.554 7.429 5.219 1.00 95.81 81 GLU A C 1
ATOM 596 O O . GLU A 1 81 ? 0.113 7.921 6.258 1.00 95.81 81 GLU A O 1
ATOM 601 N N . SER A 1 82 ? 0.150 6.239 4.777 1.00 95.25 82 SER A N 1
ATOM 602 C CA . SER A 1 82 ? -0.800 5.395 5.505 1.00 95.25 82 SER A CA 1
ATOM 603 C C . SER A 1 82 ? -0.257 4.986 6.874 1.00 95.25 82 SER A C 1
ATOM 605 O O . SER A 1 82 ? -0.966 5.088 7.875 1.00 95.25 82 SER A O 1
ATOM 607 N N . GLU A 1 83 ? 1.011 4.589 6.940 1.00 96.12 83 GLU A N 1
ATOM 608 C CA . GLU A 1 83 ? 1.690 4.225 8.182 1.00 96.12 83 GLU A CA 1
ATOM 609 C C . GLU A 1 83 ? 1.833 5.430 9.122 1.00 96.12 83 GLU A C 1
ATOM 611 O O . GLU A 1 83 ? 1.489 5.341 10.302 1.00 96.12 83 GLU A O 1
ATOM 616 N N . ASP A 1 84 ? 2.228 6.589 8.593 1.00 96.19 84 ASP A N 1
ATOM 617 C CA . ASP A 1 84 ? 2.332 7.830 9.359 1.00 96.19 84 ASP A CA 1
ATOM 618 C C . ASP A 1 84 ? 0.976 8.242 9.950 1.00 96.19 84 ASP A C 1
ATOM 620 O O . ASP A 1 84 ? 0.917 8.673 11.107 1.00 96.19 84 ASP A O 1
ATOM 624 N N . ARG A 1 85 ? -0.126 8.085 9.200 1.00 95.50 85 ARG A N 1
ATOM 625 C CA . ARG A 1 85 ? -1.487 8.324 9.710 1.00 95.50 85 ARG A CA 1
ATOM 626 C C . ARG A 1 85 ? -1.818 7.361 10.844 1.00 95.50 85 ARG A C 1
ATOM 628 O O . ARG A 1 85 ? -2.237 7.806 11.909 1.00 95.50 85 ARG A O 1
ATOM 635 N N . LEU A 1 86 ? -1.618 6.060 10.642 1.00 93.00 86 LEU A N 1
ATOM 636 C CA . LEU A 1 86 ? -1.974 5.039 11.630 1.00 93.00 86 LEU A CA 1
ATOM 637 C C . LEU A 1 86 ? -1.159 5.154 12.927 1.00 93.00 86 LEU A C 1
ATOM 639 O O . LEU A 1 86 ? -1.705 4.917 14.004 1.00 93.00 86 LEU A O 1
ATOM 643 N N . CYS A 1 87 ? 0.113 5.548 12.838 1.00 93.62 87 CYS A N 1
ATOM 64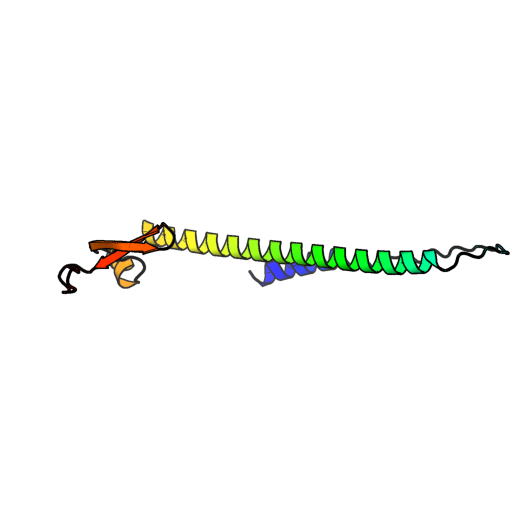4 C CA . CYS A 1 87 ? 1.001 5.675 13.993 1.00 93.62 87 CYS A CA 1
ATOM 645 C C . CYS A 1 87 ? 0.837 7.005 14.740 1.00 93.62 87 CYS A C 1
ATOM 647 O O . CYS A 1 87 ? 0.880 7.026 15.970 1.00 93.62 87 CYS A O 1
ATOM 649 N N . ASN A 1 88 ? 0.666 8.119 14.020 1.00 96.06 88 ASN A N 1
ATOM 650 C CA . ASN A 1 88 ? 0.731 9.450 14.629 1.00 96.06 88 ASN A CA 1
ATOM 651 C C . ASN A 1 88 ? -0.642 10.079 14.894 1.00 96.06 88 ASN A C 1
ATOM 653 O O . ASN A 1 88 ? -0.742 11.019 15.686 1.00 96.06 88 ASN A O 1
ATOM 657 N N . TRP A 1 89 ? -1.709 9.632 14.227 1.00 96.62 89 TRP A N 1
ATOM 658 C CA . TRP A 1 89 ? -3.027 10.229 14.429 1.00 96.62 89 TRP A CA 1
ATOM 659 C C . TRP A 1 89 ? -3.747 9.635 15.634 1.00 96.62 89 TRP A C 1
ATOM 661 O O . TRP A 1 89 ? -3.653 8.453 15.953 1.00 96.62 89 TRP A O 1
ATOM 671 N N . SER A 1 90 ? -4.535 10.477 16.303 1.00 96.06 90 SER A N 1
ATOM 672 C CA . SER A 1 90 ? -5.400 10.007 17.383 1.00 96.06 90 SER A CA 1
ATOM 673 C C . SER A 1 90 ? -6.544 9.146 16.837 1.00 96.06 90 SER A C 1
ATOM 675 O O . SER A 1 90 ? -7.063 9.404 15.750 1.00 96.06 90 SER A O 1
ATOM 677 N N . ARG A 1 91 ? -7.012 8.176 17.636 1.00 93.25 91 ARG A N 1
ATOM 678 C CA . ARG A 1 91 ? -8.156 7.312 17.287 1.00 93.25 91 ARG A CA 1
ATOM 679 C C . ARG A 1 91 ? -9.377 8.104 16.803 1.00 93.25 91 ARG A C 1
ATOM 681 O O . ARG A 1 91 ? -9.943 7.760 15.777 1.00 93.25 91 ARG A O 1
ATOM 688 N N . LYS A 1 92 ? -9.745 9.188 17.499 1.00 94.69 92 LYS A N 1
ATOM 689 C CA . LYS A 1 92 ? -10.903 10.025 17.128 1.00 94.69 92 LYS A CA 1
ATOM 690 C C . LYS A 1 92 ? -10.774 10.606 15.720 1.00 94.69 92 LYS A C 1
ATOM 692 O O . LYS A 1 92 ? -11.758 10.690 14.998 1.00 94.69 92 LYS A O 1
ATOM 697 N N . ARG A 1 93 ? -9.557 11.008 15.346 1.00 95.88 93 ARG A N 1
ATOM 698 C CA . ARG A 1 93 ? -9.271 11.548 14.017 1.00 95.88 93 ARG A CA 1
ATOM 699 C C . ARG A 1 93 ? -9.338 10.457 12.950 1.00 95.88 93 ARG A C 1
ATOM 701 O O . ARG A 1 93 ? -9.959 10.665 11.914 1.00 95.88 93 ARG A O 1
ATOM 708 N N . LEU A 1 94 ? -8.748 9.292 13.228 1.00 95.56 94 LEU A N 1
ATOM 709 C CA . LEU A 1 94 ? -8.807 8.132 12.333 1.00 95.56 94 LEU A CA 1
ATOM 710 C C . LEU A 1 94 ? -10.253 7.691 12.058 1.00 95.56 94 LEU A C 1
ATOM 712 O O . LEU A 1 94 ? -10.581 7.379 10.916 1.00 95.56 94 LEU A O 1
ATOM 716 N N . GLU A 1 95 ? -11.113 7.722 13.080 1.00 93.19 95 GLU A N 1
ATOM 717 C CA . GLU A 1 95 ? -12.549 7.437 12.962 1.00 93.19 95 GLU A CA 1
ATOM 718 C C . GLU A 1 95 ? -13.276 8.485 12.111 1.00 93.19 95 GLU A C 1
ATOM 720 O O . GLU A 1 95 ? -14.024 8.123 11.207 1.00 93.19 95 GLU A O 1
ATOM 725 N N . SER A 1 96 ? -13.046 9.782 12.358 1.00 94.56 96 SER A N 1
ATOM 726 C CA . SER A 1 96 ? -13.732 10.854 11.621 1.00 94.56 96 SER A CA 1
ATOM 727 C C . SER A 1 96 ? -13.335 10.935 10.149 1.00 94.56 96 SER A C 1
ATOM 729 O O . SER A 1 96 ? -14.158 11.302 9.317 1.00 94.56 96 SER A O 1
ATOM 731 N N . GLU A 1 97 ? -12.080 10.611 9.831 1.00 93.38 97 GLU A N 1
ATOM 732 C CA . GLU A 1 97 ? -11.581 10.600 8.453 1.00 93.38 97 GLU A CA 1
ATOM 733 C C . GLU A 1 97 ? -11.865 9.265 7.737 1.00 93.38 97 GLU A C 1
ATOM 735 O O . GLU A 1 97 ? -11.624 9.150 6.539 1.00 93.38 97 GLU A O 1
ATOM 740 N N . GLY A 1 98 ? -12.396 8.256 8.442 1.00 91.69 98 GLY A N 1
ATOM 741 C CA . GLY A 1 98 ? -12.731 6.952 7.863 1.00 91.69 98 GLY A CA 1
ATOM 742 C C . GLY A 1 98 ? -11.516 6.098 7.484 1.00 91.69 98 GLY A C 1
ATOM 743 O O . GLY A 1 98 ? -11.647 5.163 6.700 1.00 91.69 98 GLY A O 1
ATOM 744 N N . VAL A 1 99 ? -10.339 6.404 8.038 1.00 92.50 99 VAL A N 1
ATOM 745 C CA . VAL A 1 99 ? -9.082 5.687 7.754 1.00 92.50 99 VAL A CA 1
ATOM 746 C C . VAL A 1 99 ? -9.053 4.323 8.444 1.00 92.50 99 VAL A C 1
ATOM 748 O O . VAL A 1 99 ? -8.490 3.367 7.915 1.00 92.50 99 VAL A O 1
ATOM 751 N N . ALA A 1 100 ? -9.660 4.216 9.628 1.00 91.81 100 ALA A N 1
ATOM 752 C CA . ALA A 1 100 ? -9.728 2.972 10.383 1.00 91.81 100 ALA A CA 1
ATOM 753 C C . ALA A 1 100 ? -11.090 2.805 11.058 1.00 91.81 100 ALA A C 1
ATOM 755 O O . ALA A 1 100 ? -11.702 3.770 11.519 1.00 91.81 100 ALA A O 1
ATOM 756 N N . LEU A 1 101 ? -11.536 1.552 11.150 1.00 90.44 101 LEU A N 1
ATOM 757 C CA . LEU A 1 101 ? -12.749 1.165 11.860 1.00 90.44 101 LEU A CA 1
ATOM 758 C C . LEU A 1 101 ? -12.369 0.460 13.163 1.00 90.44 101 LEU A C 1
ATOM 760 O O . LEU A 1 101 ? -11.496 -0.408 13.179 1.00 90.44 101 LEU A O 1
ATOM 764 N N . PHE A 1 102 ? -13.040 0.815 14.257 1.00 91.38 102 PHE A N 1
ATOM 765 C CA . PHE A 1 102 ? -12.767 0.261 15.582 1.00 91.38 102 PHE A CA 1
ATOM 766 C C . PHE A 1 102 ? -14.014 -0.367 16.193 1.00 91.38 102 PHE A C 1
ATOM 768 O O . PHE A 1 102 ? -15.142 -0.021 15.852 1.00 91.38 102 PHE A O 1
ATOM 775 N N . GLY A 1 103 ? -13.792 -1.292 17.130 1.00 89.62 103 GLY A N 1
ATOM 776 C CA . GLY A 1 103 ? -14.868 -1.898 17.911 1.00 89.62 103 GLY A CA 1
ATOM 777 C C . GLY A 1 103 ? -15.803 -2.797 17.103 1.00 89.62 103 GLY A C 1
ATOM 778 O O . GLY A 1 103 ? -16.918 -3.034 17.549 1.00 89.62 103 GLY A O 1
ATOM 779 N N . LEU A 1 104 ? -15.377 -3.287 15.936 1.00 91.06 104 LEU A N 1
ATOM 780 C CA . LEU A 1 104 ? -16.154 -4.233 15.137 1.00 91.06 104 LEU A CA 1
ATOM 781 C C . LEU A 1 104 ? -16.012 -5.660 15.677 1.00 91.06 104 LEU A C 1
ATOM 783 O O . LEU A 1 104 ? -14.955 -6.049 16.176 1.00 91.06 104 LEU A O 1
ATOM 787 N N . LEU A 1 105 ? -17.075 -6.449 15.536 1.00 91.12 105 LEU A N 1
ATOM 788 C CA . LEU A 1 105 ? -17.058 -7.892 15.765 1.00 91.12 105 LEU A CA 1
ATOM 789 C C . LEU A 1 105 ? -16.884 -8.611 14.434 1.00 91.12 105 LEU A C 1
ATOM 791 O O . LEU A 1 105 ? -17.547 -8.259 13.464 1.00 91.12 105 LEU A O 1
ATOM 795 N N . ALA A 1 106 ? -16.032 -9.631 14.401 1.00 91.06 106 ALA A N 1
ATOM 796 C CA . ALA A 1 106 ? -15.820 -10.466 13.226 1.00 91.06 106 ALA A CA 1
ATOM 797 C C . ALA A 1 106 ? -16.516 -11.819 13.408 1.00 91.06 106 ALA A C 1
ATOM 799 O O . ALA A 1 106 ? -16.360 -12.454 14.452 1.00 91.06 106 ALA A O 1
ATOM 800 N N . ALA A 1 107 ? -17.229 -12.288 12.387 1.00 91.81 107 ALA A N 1
ATOM 801 C CA . ALA A 1 107 ? -17.682 -13.673 12.296 1.00 91.81 107 ALA A CA 1
ATOM 802 C C . ALA A 1 107 ? -17.260 -14.274 10.956 1.00 91.81 107 ALA A C 1
ATOM 804 O O . ALA A 1 107 ? -17.206 -13.582 9.938 1.00 91.81 107 ALA A O 1
ATOM 805 N N . ARG A 1 108 ? -16.965 -15.574 10.952 1.00 92.75 108 ARG A N 1
ATOM 806 C CA . ARG A 1 108 ? -16.619 -16.297 9.729 1.00 92.75 108 ARG A CA 1
ATOM 807 C C . ARG A 1 108 ? -17.845 -16.422 8.823 1.00 92.75 108 ARG A C 1
ATOM 809 O O . ARG A 1 108 ? -18.914 -16.808 9.278 1.00 92.75 108 ARG A O 1
ATOM 816 N N . ASP A 1 109 ? -17.651 -16.141 7.541 1.00 93.38 109 ASP A N 1
ATOM 817 C CA . ASP A 1 109 ? -18.673 -16.104 6.488 1.00 93.38 109 ASP A CA 1
ATOM 818 C C . ASP A 1 109 ? -18.244 -16.979 5.294 1.00 93.38 109 ASP A C 1
ATOM 820 O O . ASP A 1 109 ? -18.315 -16.605 4.126 1.00 93.38 109 ASP A O 1
ATOM 824 N N . GLY A 1 110 ? -17.703 -18.159 5.607 1.00 92.94 110 GLY A N 1
ATOM 825 C CA . GLY A 1 110 ? -17.236 -19.127 4.617 1.00 92.94 110 GLY A CA 1
ATOM 826 C C . GLY A 1 110 ? -15.798 -18.904 4.147 1.00 92.94 110 GLY A C 1
ATOM 827 O O . GLY A 1 110 ? -14.926 -18.487 4.911 1.00 92.94 110 GLY A O 1
ATOM 828 N N . SER A 1 111 ? -15.533 -19.288 2.900 1.00 95.75 111 SER A N 1
ATOM 829 C CA . SER A 1 111 ? -14.206 -19.231 2.286 1.00 95.75 111 SER A CA 1
ATOM 830 C C . SER A 1 111 ? -14.306 -19.002 0.784 1.00 95.75 111 SER A C 1
ATOM 832 O O . SER A 1 111 ? -15.185 -19.574 0.135 1.00 95.75 111 SER A O 1
ATOM 834 N N . LEU A 1 112 ? -13.369 -18.246 0.223 1.00 95.06 112 LEU A N 1
ATOM 835 C CA . LEU A 1 112 ? -13.277 -17.952 -1.202 1.00 95.06 112 LEU A CA 1
ATOM 836 C C . LEU A 1 112 ? -11.833 -18.167 -1.669 1.00 95.06 112 LEU A C 1
ATOM 838 O O . LEU A 1 112 ? -10.906 -17.670 -1.051 1.00 95.06 112 LEU A O 1
ATOM 842 N N . TYR A 1 113 ? -11.626 -18.937 -2.741 1.00 92.88 113 TYR A N 1
ATOM 843 C CA . TYR A 1 113 ? -10.291 -19.241 -3.295 1.00 92.88 113 TYR A CA 1
ATOM 844 C C . TYR A 1 113 ? -9.240 -19.742 -2.283 1.00 92.88 113 TYR A C 1
ATOM 846 O O . TYR A 1 113 ? -8.049 -19.544 -2.495 1.00 92.88 113 TYR A O 1
ATOM 854 N N . ARG A 1 114 ? -9.671 -20.498 -1.260 1.00 94.25 114 ARG A N 1
ATOM 855 C CA . ARG A 1 114 ? -8.856 -21.005 -0.129 1.00 94.25 114 ARG A CA 1
ATOM 856 C C . ARG A 1 114 ? -8.550 -19.984 0.971 1.00 94.25 114 ARG A C 1
ATOM 858 O O . ARG A 1 114 ? -7.913 -20.367 1.946 1.00 94.25 114 ARG A O 1
ATOM 865 N N . ASP A 1 115 ? -9.084 -18.776 0.870 1.00 96.25 115 ASP A N 1
ATOM 866 C CA . ASP A 1 115 ? -9.019 -17.774 1.929 1.00 96.25 115 ASP A CA 1
ATOM 867 C C . ASP A 1 115 ? -10.307 -17.790 2.756 1.00 96.25 115 ASP A C 1
ATOM 869 O O . ASP A 1 115 ? -11.393 -18.057 2.234 1.00 96.25 115 ASP A O 1
ATOM 873 N N . GLU A 1 116 ? -10.204 -17.520 4.058 1.00 94.75 116 GLU A N 1
ATOM 874 C CA . GLU A 1 116 ? -11.373 -17.379 4.927 1.00 94.75 116 GLU A CA 1
ATOM 875 C C . GLU A 1 116 ? -11.982 -15.986 4.777 1.00 94.75 116 GLU A C 1
ATOM 877 O O . GLU A 1 116 ? -11.288 -14.972 4.838 1.00 94.75 116 GLU A O 1
ATOM 882 N N . VAL A 1 117 ? -13.301 -15.935 4.604 1.00 95.12 117 VAL A N 1
ATOM 883 C CA . VAL A 1 117 ? -14.029 -14.670 4.522 1.00 95.12 117 VAL A CA 1
ATOM 884 C C . VAL A 1 117 ? -14.570 -14.347 5.907 1.00 95.12 117 VAL A C 1
ATOM 886 O O . VAL A 1 117 ? -15.228 -15.177 6.535 1.00 95.12 117 VAL A O 1
ATOM 889 N N . LEU A 1 118 ? -14.293 -13.136 6.389 1.00 93.69 118 LEU A N 1
ATOM 890 C CA . LEU A 1 118 ? -14.821 -12.619 7.647 1.00 93.69 118 LEU A CA 1
ATOM 891 C C . LEU A 1 118 ? -15.810 -11.496 7.352 1.00 93.69 118 LEU A C 1
ATOM 893 O O . LEU A 1 118 ? -15.494 -10.556 6.621 1.00 93.69 118 LEU A O 1
ATOM 897 N N . ARG A 1 119 ? -16.991 -11.565 7.963 1.00 92.94 119 ARG A N 1
ATOM 898 C CA . ARG A 1 119 ? -17.951 -10.464 7.973 1.00 92.94 119 ARG A CA 1
ATOM 899 C C . ARG A 1 119 ? -17.819 -9.692 9.280 1.00 92.94 119 ARG A C 1
ATOM 901 O O . ARG A 1 119 ? -17.771 -10.291 10.354 1.00 92.94 119 ARG A O 1
ATOM 908 N N . MET A 1 120 ? -17.747 -8.369 9.170 1.00 91.56 120 MET A N 1
ATOM 909 C CA . MET A 1 120 ? -17.597 -7.456 10.303 1.00 91.56 120 MET A CA 1
ATOM 910 C C . MET A 1 120 ? -18.937 -6.794 10.645 1.00 91.56 120 MET A C 1
ATOM 912 O O . MET A 1 120 ? -19.685 -6.424 9.741 1.00 91.56 120 MET A O 1
ATOM 916 N N . TYR A 1 121 ? -19.221 -6.607 11.933 1.00 89.31 121 TYR A N 1
ATOM 917 C CA . TYR A 1 121 ? -20.483 -6.061 12.443 1.00 89.31 121 TYR A CA 1
ATOM 918 C C . TYR A 1 121 ? -20.235 -4.981 13.495 1.00 89.31 121 TYR A C 1
ATOM 920 O O . TYR A 1 121 ? -19.287 -5.073 14.278 1.00 89.31 121 TYR A O 1
ATOM 928 N N . VAL A 1 122 ? -21.118 -3.982 13.551 1.00 88.25 122 VAL A N 1
ATOM 929 C CA . VAL A 1 122 ? -21.102 -2.954 14.600 1.00 88.25 122 VAL A CA 1
ATOM 930 C C . VAL A 1 122 ? -21.892 -3.469 15.813 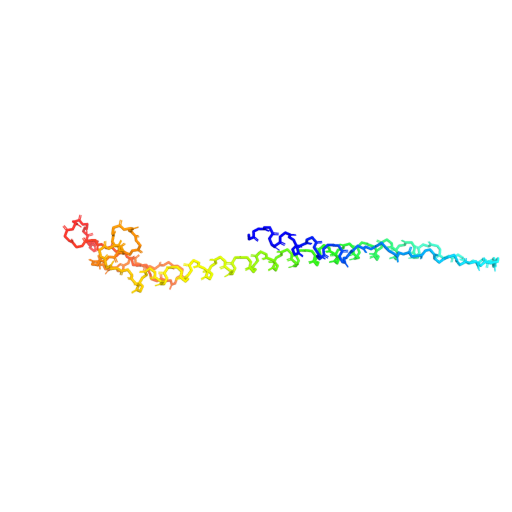1.00 88.25 122 VAL A C 1
ATOM 932 O O . VAL A 1 122 ? -23.078 -3.780 15.670 1.00 88.25 122 VAL A O 1
ATOM 935 N N . PRO A 1 123 ? -21.291 -3.555 17.014 1.00 82.56 123 PRO A N 1
ATOM 936 C CA . PRO A 1 123 ? -21.994 -3.984 18.218 1.00 82.56 123 PRO A CA 1
ATOM 937 C C . PRO A 1 123 ? -23.242 -3.137 18.484 1.00 82.56 123 PRO A C 1
ATOM 939 O O . PRO A 1 123 ? -23.198 -1.911 18.431 1.00 82.56 123 PRO A O 1
ATOM 942 N N . GLY A 1 124 ? -24.364 -3.788 18.794 1.00 75.69 124 GLY A N 1
ATOM 943 C CA . GLY A 1 124 ? -25.609 -3.107 19.165 1.00 75.69 124 GLY A CA 1
ATOM 944 C C . GLY A 1 124 ? -26.402 -2.502 18.001 1.00 75.69 124 GLY A C 1
ATOM 945 O O . GLY A 1 124 ? -27.558 -2.132 18.199 1.00 75.69 124 GLY A O 1
ATOM 946 N N . GLN A 1 125 ? -25.851 -2.458 16.784 1.00 66.94 125 GLN A N 1
ATOM 947 C CA . GLN A 1 125 ? -26.633 -2.190 15.579 1.00 66.94 125 GLN A CA 1
ATOM 948 C C . GLN A 1 125 ? -27.121 -3.528 15.034 1.00 66.94 125 GLN A C 1
ATOM 950 O O . GLN A 1 125 ? -26.360 -4.287 14.440 1.00 66.94 125 GLN A O 1
ATOM 955 N N . GLY A 1 126 ? -28.381 -3.849 15.335 1.00 59.34 126 GLY A N 1
ATOM 956 C CA . GLY A 1 126 ? -29.004 -5.137 15.047 1.00 59.34 126 GLY A CA 1
ATOM 957 C C . GLY A 1 126 ? -28.851 -5.562 13.589 1.00 59.34 126 GLY A C 1
ATOM 958 O O . GLY A 1 126 ? -29.663 -5.218 12.740 1.00 59.34 126 GLY A O 1
ATOM 959 N N . THR A 1 127 ? -27.834 -6.369 13.320 1.00 56.62 127 THR A N 1
ATOM 960 C CA . THR A 1 127 ? -27.785 -7.267 12.174 1.00 56.62 127 THR A CA 1
ATOM 961 C C . THR A 1 127 ? -27.440 -8.636 12.729 1.00 56.62 127 THR A C 1
ATOM 963 O O . THR A 1 127 ? -26.377 -8.873 13.294 1.00 56.62 127 THR A O 1
ATOM 966 N N . LEU 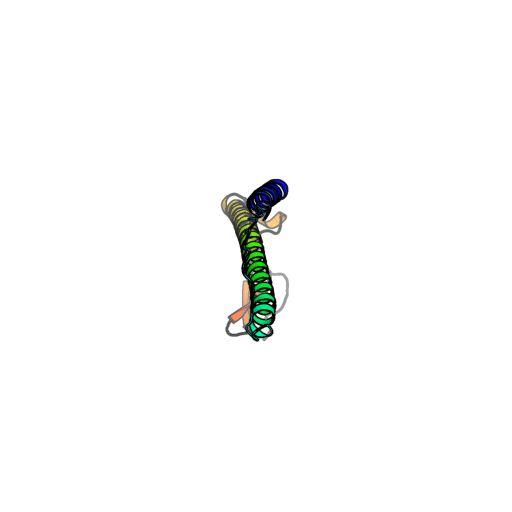A 1 128 ? -28.471 -9.471 12.698 1.00 54.31 128 LEU A N 1
ATOM 967 C CA . LEU A 1 128 ? -28.553 -10.803 13.262 1.00 54.31 128 LEU A CA 1
ATOM 968 C C . LEU A 1 128 ? -27.398 -11.676 12.765 1.00 54.31 128 LEU A C 1
ATOM 970 O O . LEU A 1 128 ? -27.108 -11.709 11.569 1.00 54.31 128 LEU A O 1
ATOM 974 N N . LEU A 1 129 ? -26.791 -12.415 13.694 1.00 55.19 129 LEU A N 1
ATOM 975 C CA . LEU A 1 129 ? -26.006 -13.603 13.376 1.00 55.19 129 LEU A CA 1
ATOM 976 C C . LEU A 1 129 ? -26.868 -14.519 12.484 1.00 55.19 129 LEU A C 1
ATOM 978 O O . LEU A 1 129 ? -28.027 -14.758 12.840 1.00 55.19 129 LEU A O 1
ATOM 982 N N . PRO A 1 130 ? -26.366 -15.024 11.344 1.00 53.38 130 PRO A N 1
ATOM 983 C CA . PRO A 1 130 ? -27.040 -16.125 10.676 1.00 53.38 130 PRO A CA 1
ATOM 984 C C . PRO A 1 130 ? -26.982 -17.350 11.604 1.00 53.38 130 PRO A C 1
ATOM 986 O O . PRO A 1 130 ? -25.937 -17.626 12.195 1.00 53.38 130 PRO A O 1
ATOM 989 N N . TYR A 1 131 ? -28.137 -18.000 11.778 1.00 45.22 131 TYR A N 1
ATOM 990 C CA . TYR A 1 131 ? -28.302 -19.274 12.488 1.00 45.22 131 TYR A CA 1
ATOM 991 C C . TYR A 1 131 ? -27.398 -20.371 11.921 1.00 45.22 131 TYR A C 1
ATOM 993 O O . TYR A 1 131 ? -27.223 -20.400 10.680 1.00 45.22 131 TYR A O 1
#

Secondary structure (DSSP, 8-state):
-HHHHHHHHHHHHHTT--------------------HHHHHHHHHHHHHHHHHHHHHHHHHHHHHHHHHHHHHHHHHHHHHHHHHHHHS-HHHHHHTTS---S-EEEEEEEETTEEEEEEE-TTS--PPP-